Protein AF-A0A6L7WSS3-F1 (afdb_monomer)

Sequence (138 aa):
MLREFLLRGGTVTFDDFHGPEEWALIERQMARVFPDREIVELPADHPVFSCFYQLDEYPQIAGLGSYFNNVTWEKGGFEAQLHGILDDDGRVMALVNFNTDMGDGWEWSNAEQYPDYIRYTAQSYRMFINEIVYALTH

Foldseek 3Di:
DLLVCLQVLAAEEDFDAADDVSVVVVQVVVCVSPVPWDWAFDDLPPQLCPVPDNDPDQDQQAAPVCVVVVHSFPPHGHDWTWIFTADPVRQGRYIYGYRHHLVNLVVCCPVPVCVVNVVSVVNSCSNVVSVVSSSVPD

pLDDT: mean 95.95, std 2.62, range [86.94, 98.62]

Secondary structure (DSSP, 8-state):
-HHHHHHTT--EEEEEE-HHHHHHHHHHHHHHH-TT---EEPPTTSGGGTSSS--SS---PPPHHHHHTT-S-BTTB-S-EEEEEE-TTS-EEEEEEETB-HHHHHHTTT-TT-GGGHHHHHHHHHHHHHHHHHHHH-

Nearest PDB structures (foldseek):
  5w0b-assembly4_A  TM=1.815E-01  e=4.029E-01  Homo sapiens
  6s9s-assembly1_A  TM=2.927E-01  e=3.441E+00  Xenopus laevis
  4s3n-assembly1_A  TM=2.885E-01  e=9.442E+00  Homo sapiens

Radius of gyration: 15.15 Å; Cα contacts (8 Å, |Δi|>4): 230; chains: 1; bounding box: 36×30×46 Å

Mean predicted aligned error: 2.64 Å

Solvent-accessible surface area (backbone atoms only — not comparable to full-atom values): 7637 Å² total; per-residue (Å²): 107,69,51,60,44,37,76,70,69,35,65,48,78,47,62,65,40,35,20,68,69,46,48,54,48,50,53,57,54,44,41,72,58,37,76,87,60,64,80,40,75,60,59,89,82,42,58,56,41,50,72,73,45,81,55,96,67,80,72,60,25,41,36,70,72,28,46,77,69,77,38,50,42,49,77,86,13,77,72,44,46,52,28,27,32,60,51,100,88,66,48,72,28,33,40,36,37,34,15,20,17,45,61,45,19,60,75,51,60,82,41,75,94,43,68,81,54,46,61,35,20,60,47,25,51,45,53,55,50,10,47,54,50,35,64,74,74,110

Structure (mmCIF, N/CA/C/O backbone):
data_AF-A0A6L7WSS3-F1
#
_entry.id 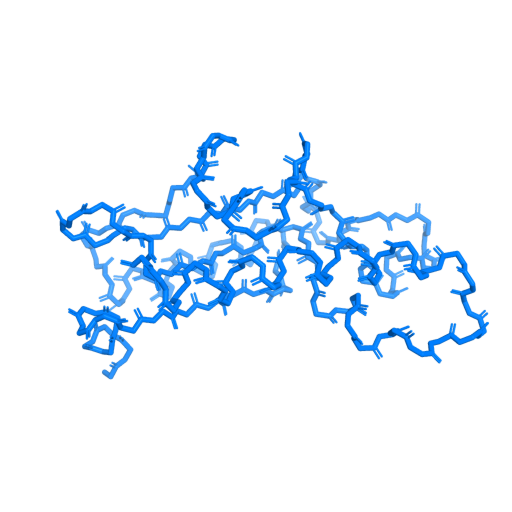  AF-A0A6L7WSS3-F1
#
loop_
_atom_site.group_PDB
_atom_site.id
_atom_site.type_symbol
_atom_site.label_atom_id
_atom_site.label_alt_id
_atom_site.label_comp_id
_atom_site.label_asym_id
_atom_site.label_entity_id
_atom_site.label_seq_id
_atom_site.pdbx_PDB_ins_code
_atom_site.Cartn_x
_atom_site.Cartn_y
_atom_site.Cartn_z
_atom_site.occupancy
_atom_site.B_iso_or_equiv
_atom_site.auth_seq_id
_atom_site.auth_comp_id
_atom_site.auth_asym_id
_atom_site.auth_atom_id
_atom_site.pdbx_PDB_model_num
ATOM 1 N N . MET A 1 1 ? -10.571 15.007 10.930 1.00 88.56 1 MET A N 1
ATOM 2 C CA . MET A 1 1 ? -11.190 14.706 9.621 1.00 88.56 1 MET A CA 1
ATOM 3 C C . MET A 1 1 ? -10.893 13.278 9.190 1.00 88.56 1 MET A C 1
ATOM 5 O O . MET A 1 1 ? -11.836 12.508 9.191 1.00 88.56 1 MET A O 1
ATOM 9 N N . LEU A 1 2 ? -9.635 12.888 8.928 1.00 96.69 2 LEU A N 1
ATOM 10 C CA . LEU A 1 2 ? -9.311 11.516 8.491 1.00 96.69 2 LEU A CA 1
ATOM 11 C C . LEU A 1 2 ? -9.780 10.428 9.474 1.00 96.69 2 LEU A C 1
ATOM 13 O O . LEU A 1 2 ? -10.509 9.537 9.068 1.00 96.69 2 LEU A O 1
ATOM 17 N N . ARG A 1 3 ? -9.460 10.555 10.773 1.00 97.50 3 ARG A N 1
ATOM 18 C CA . ARG A 1 3 ? -9.910 9.606 11.815 1.00 97.50 3 ARG A CA 1
ATOM 19 C C . ARG A 1 3 ? -11.416 9.338 11.752 1.00 97.50 3 ARG A C 1
ATOM 21 O O . ARG A 1 3 ? -11.851 8.198 11.760 1.00 97.50 3 ARG A O 1
ATOM 28 N N . GLU A 1 4 ? -12.197 10.411 11.681 1.00 97.75 4 GLU A N 1
ATOM 29 C CA . GLU A 1 4 ? -13.658 10.339 11.655 1.00 97.75 4 GLU A CA 1
ATOM 30 C C . GLU A 1 4 ? -14.185 9.705 10.365 1.00 97.75 4 GLU A C 1
ATOM 32 O O . GLU A 1 4 ? -15.136 8.938 10.412 1.00 97.75 4 GLU A O 1
ATOM 37 N N . PHE A 1 5 ? -13.569 10.011 9.220 1.00 98.00 5 PHE A N 1
ATOM 38 C CA . PHE A 1 5 ? -13.922 9.398 7.940 1.00 98.00 5 PHE A CA 1
ATOM 39 C C . PHE A 1 5 ? -13.715 7.880 7.980 1.00 98.00 5 PHE A C 1
ATOM 41 O O . PHE A 1 5 ? -14.631 7.133 7.650 1.00 98.00 5 PHE A O 1
ATOM 48 N N . LEU A 1 6 ? -12.554 7.432 8.462 1.00 97.94 6 LEU A N 1
ATOM 49 C CA . LEU A 1 6 ? -12.206 6.012 8.534 1.00 97.94 6 LEU A CA 1
ATOM 50 C C . LEU A 1 6 ? -13.102 5.243 9.517 1.00 97.94 6 LEU A C 1
ATOM 52 O O . LEU A 1 6 ? -13.649 4.202 9.166 1.00 97.94 6 LEU A O 1
ATOM 56 N N . LEU A 1 7 ? -13.359 5.807 10.703 1.00 96.56 7 LEU A N 1
ATOM 57 C CA . LEU A 1 7 ? -14.259 5.198 11.696 1.00 96.56 7 LEU A CA 1
ATOM 58 C C . LEU A 1 7 ? -15.734 5.170 11.269 1.00 96.56 7 LEU A C 1
ATOM 60 O O . LEU A 1 7 ? -16.531 4.462 11.875 1.00 96.56 7 LEU A O 1
ATOM 64 N N . ARG A 1 8 ? -16.123 5.936 10.245 1.00 96.88 8 ARG A N 1
ATOM 65 C CA . ARG A 1 8 ? -17.479 5.920 9.672 1.00 96.88 8 ARG A CA 1
ATOM 66 C C . ARG A 1 8 ? -17.614 4.985 8.468 1.00 96.88 8 ARG A C 1
ATOM 68 O O . ARG A 1 8 ? -18.579 5.115 7.719 1.00 96.88 8 ARG A O 1
ATOM 75 N N . GLY A 1 9 ? -16.664 4.071 8.280 1.00 95.88 9 GLY A N 1
ATOM 76 C CA . GLY A 1 9 ? -16.656 3.122 7.165 1.00 95.88 9 GLY A CA 1
ATOM 77 C C . GLY A 1 9 ? -15.913 3.625 5.928 1.00 95.88 9 GLY A C 1
ATOM 78 O O . GLY A 1 9 ? -15.980 2.998 4.880 1.00 95.88 9 GLY A O 1
ATOM 79 N N . GLY A 1 10 ? -15.209 4.755 6.021 1.00 97.19 10 GLY A N 1
ATOM 80 C CA . GLY A 1 10 ? -14.281 5.171 4.977 1.00 97.19 10 GLY A CA 1
ATOM 81 C C . GLY A 1 10 ? -13.063 4.250 4.904 1.00 97.19 10 GLY A C 1
ATOM 82 O O . GLY A 1 10 ? -12.685 3.617 5.896 1.00 97.19 10 GLY A O 1
ATOM 83 N N . THR A 1 11 ? -12.423 4.240 3.737 1.00 97.94 11 THR A N 1
ATOM 84 C CA . THR A 1 11 ? -11.154 3.548 3.499 1.00 97.94 11 THR A CA 1
ATOM 85 C C . THR A 1 11 ? -10.174 4.501 2.826 1.00 97.94 11 THR A C 1
ATOM 87 O O . THR A 1 11 ? -10.576 5.339 2.017 1.00 97.94 11 THR A O 1
ATOM 90 N N . VAL A 1 12 ? -8.896 4.406 3.181 1.00 97.69 12 VAL A N 1
ATOM 91 C CA . VAL A 1 12 ? -7.803 5.131 2.521 1.00 97.69 12 VAL A CA 1
ATOM 92 C C . VAL A 1 12 ? -6.737 4.141 2.074 1.00 97.69 12 VAL A C 1
ATOM 94 O O . VAL A 1 12 ? -6.402 3.234 2.827 1.00 97.69 12 VAL A O 1
ATOM 97 N N . THR A 1 13 ? -6.195 4.347 0.879 1.00 97.56 13 THR A N 1
ATOM 98 C CA . THR A 1 13 ? -5.010 3.646 0.384 1.00 97.56 13 THR A CA 1
ATOM 99 C C . THR A 1 13 ? -3.849 4.630 0.354 1.00 97.56 13 THR A C 1
ATOM 101 O O . THR A 1 13 ? -3.983 5.741 -0.163 1.00 97.56 13 THR A O 1
ATOM 104 N N . PHE A 1 14 ? -2.725 4.222 0.928 1.00 97.62 14 PHE A N 1
ATOM 105 C CA . PHE A 1 14 ? -1.424 4.848 0.756 1.00 97.62 14 PHE A CA 1
ATOM 106 C C . PHE A 1 14 ? -0.610 3.991 -0.212 1.00 97.62 14 PHE A C 1
ATOM 108 O O . PHE A 1 14 ? -0.703 2.761 -0.168 1.00 97.62 14 PHE A O 1
ATOM 115 N N . ASP A 1 15 ? 0.160 4.645 -1.071 1.00 96.88 15 ASP A N 1
ATOM 116 C CA . ASP A 1 15 ? 0.976 4.048 -2.130 1.00 96.88 15 ASP A CA 1
ATOM 117 C C . ASP A 1 15 ? 2.158 4.977 -2.450 1.00 96.88 15 ASP A C 1
ATOM 119 O O . ASP A 1 15 ? 2.134 6.133 -2.012 1.00 96.88 15 ASP A O 1
ATOM 123 N N . ASP A 1 16 ? 3.175 4.453 -3.141 1.00 92.88 16 ASP A N 1
ATOM 124 C CA . ASP A 1 16 ? 4.467 5.109 -3.403 1.00 92.88 16 ASP A CA 1
ATOM 125 C C . ASP A 1 16 ? 5.180 5.516 -2.103 1.00 92.88 16 ASP A C 1
ATOM 127 O O . ASP A 1 16 ? 5.329 6.688 -1.741 1.00 92.88 16 ASP A O 1
ATOM 131 N N . PHE A 1 17 ? 5.568 4.501 -1.329 1.00 91.62 17 PHE A N 1
ATOM 132 C CA . PHE A 1 17 ? 6.397 4.705 -0.149 1.00 91.62 17 PHE A CA 1
ATOM 133 C C . PHE A 1 17 ? 7.330 3.523 0.101 1.00 91.62 17 PHE A C 1
ATOM 135 O O . PHE A 1 17 ? 6.954 2.349 0.070 1.00 91.62 17 PHE A O 1
ATOM 142 N N . HIS A 1 18 ? 8.584 3.856 0.374 1.00 96.56 18 HIS A N 1
ATOM 143 C CA . HIS A 1 18 ? 9.704 2.945 0.315 1.00 96.56 18 HIS A CA 1
ATOM 144 C C . HIS A 1 18 ? 10.700 3.187 1.448 1.00 96.56 18 HIS A C 1
ATOM 146 O O . HIS A 1 18 ? 11.116 4.307 1.758 1.00 96.56 18 HIS A O 1
ATOM 152 N N . GLY A 1 19 ? 11.164 2.084 2.023 1.00 97.38 19 GLY A N 1
ATOM 153 C CA . GLY A 1 19 ? 12.270 2.076 2.961 1.00 97.38 19 GLY A CA 1
ATOM 154 C C . GLY A 1 19 ? 11.944 2.669 4.338 1.00 97.38 19 GLY A C 1
ATOM 155 O O . GLY A 1 19 ? 10.808 3.035 4.651 1.00 97.38 19 GLY A O 1
ATOM 156 N N . PRO A 1 20 ? 12.959 2.734 5.213 1.00 96.88 20 PRO A N 1
ATOM 157 C CA . PRO A 1 20 ? 12.764 3.003 6.636 1.00 96.88 20 PRO A CA 1
ATOM 158 C C . PRO A 1 20 ? 12.335 4.443 6.943 1.00 96.88 20 PRO A C 1
ATOM 160 O O . PRO A 1 20 ? 11.640 4.677 7.930 1.00 96.88 20 PRO A O 1
ATOM 163 N N . GLU A 1 21 ? 12.747 5.418 6.131 1.00 97.44 21 GLU A N 1
ATOM 164 C CA . GLU A 1 21 ? 12.421 6.828 6.376 1.00 97.44 21 GLU A CA 1
ATOM 165 C C . GLU A 1 21 ? 10.939 7.118 6.120 1.00 97.44 21 GLU A C 1
ATOM 167 O O . GLU A 1 21 ? 10.278 7.770 6.934 1.00 97.44 21 GLU A O 1
ATOM 172 N N . GLU A 1 22 ? 10.402 6.601 5.014 1.00 97.06 22 GLU A N 1
ATOM 173 C CA . GLU A 1 22 ? 8.999 6.787 4.645 1.00 97.06 22 GLU A CA 1
ATOM 174 C C . GLU A 1 22 ? 8.083 5.910 5.505 1.00 97.06 22 GLU A C 1
ATOM 176 O O . GLU A 1 22 ? 7.015 6.368 5.917 1.00 97.06 22 GLU A O 1
ATOM 181 N N . TRP A 1 23 ? 8.556 4.725 5.915 1.00 97.50 23 TRP A N 1
ATOM 182 C CA . TRP A 1 23 ? 7.896 3.925 6.948 1.00 97.50 23 TRP A CA 1
ATOM 183 C C . TRP A 1 23 ? 7.745 4.695 8.270 1.00 97.50 23 TRP A C 1
ATOM 185 O O . TRP A 1 23 ? 6.641 4.872 8.787 1.00 97.50 23 TRP A O 1
ATOM 195 N N . ALA A 1 24 ? 8.837 5.264 8.788 1.00 97.50 24 ALA A N 1
ATOM 196 C CA . ALA A 1 24 ? 8.790 6.046 10.023 1.00 97.50 24 ALA A CA 1
ATOM 197 C C . ALA A 1 24 ? 7.882 7.287 9.895 1.00 97.50 24 ALA A C 1
ATOM 199 O O . ALA A 1 24 ? 7.266 7.738 10.870 1.00 97.50 24 ALA A O 1
ATOM 200 N N . LEU A 1 25 ? 7.783 7.868 8.693 1.00 97.12 25 LEU A N 1
ATOM 201 C CA . LEU A 1 25 ? 6.872 8.975 8.422 1.00 97.12 25 LEU A CA 1
ATOM 202 C C . LEU A 1 25 ? 5.406 8.539 8.523 1.00 97.12 25 LEU A C 1
ATOM 204 O O . LEU A 1 25 ? 4.632 9.251 9.180 1.00 97.12 25 LEU A O 1
ATOM 208 N N . ILE A 1 26 ? 5.031 7.415 7.901 1.00 96.81 26 ILE A N 1
ATOM 209 C CA . ILE A 1 26 ? 3.648 6.930 7.927 1.00 96.81 26 ILE A CA 1
ATOM 210 C C . ILE A 1 26 ? 3.249 6.482 9.331 1.00 96.81 26 ILE A C 1
ATOM 212 O O . ILE A 1 26 ? 2.203 6.920 9.808 1.00 96.81 26 ILE A O 1
ATOM 216 N N . GLU A 1 27 ? 4.116 5.775 10.061 1.00 97.38 27 GLU A N 1
ATOM 217 C CA . GLU A 1 27 ? 3.890 5.429 11.472 1.00 97.38 27 GLU A CA 1
ATOM 218 C C . GLU A 1 27 ? 3.613 6.681 12.307 1.00 97.38 27 GLU A C 1
ATOM 220 O O . GLU A 1 27 ? 2.609 6.776 13.017 1.00 97.38 27 GLU A O 1
ATOM 225 N N . ARG A 1 28 ? 4.457 7.711 12.166 1.00 97.62 28 ARG A N 1
ATOM 226 C CA . ARG A 1 28 ? 4.294 8.971 12.900 1.00 97.62 28 ARG A CA 1
ATOM 227 C C . ARG A 1 28 ? 3.003 9.699 12.533 1.00 97.62 28 ARG A C 1
ATOM 229 O O . ARG A 1 28 ? 2.392 10.314 13.408 1.00 97.62 28 ARG A O 1
ATOM 236 N N . GLN A 1 29 ? 2.612 9.728 11.257 1.00 97.00 29 GLN A N 1
ATOM 237 C CA . GLN A 1 29 ? 1.367 10.394 10.858 1.00 97.00 29 GLN A CA 1
ATOM 238 C C . GLN A 1 29 ? 0.146 9.607 11.318 1.00 97.00 29 GLN A C 1
ATOM 240 O O . GLN A 1 29 ? -0.775 10.206 11.875 1.00 97.00 29 GLN A O 1
ATOM 245 N N . MET A 1 30 ? 0.157 8.287 11.160 1.00 97.25 30 MET A N 1
ATOM 246 C CA . MET A 1 30 ? -0.963 7.443 11.548 1.00 97.25 30 MET A CA 1
ATOM 247 C C . MET A 1 30 ? -1.125 7.365 13.062 1.00 97.25 30 MET A C 1
ATOM 249 O O . MET A 1 30 ? -2.259 7.440 13.516 1.00 97.25 30 MET A O 1
ATOM 253 N N . ALA A 1 31 ? -0.053 7.427 13.858 1.00 97.38 31 ALA A N 1
ATOM 254 C CA . ALA A 1 31 ? -0.145 7.560 15.317 1.00 97.38 31 ALA A CA 1
ATOM 255 C C . ALA A 1 31 ? -0.859 8.850 15.775 1.00 97.38 31 ALA A C 1
ATOM 257 O O . ALA A 1 31 ? -1.437 8.905 16.859 1.00 97.38 31 ALA A O 1
ATOM 258 N N . ARG A 1 32 ? -0.866 9.913 14.954 1.00 97.56 32 ARG A N 1
ATOM 259 C CA . ARG A 1 32 ? -1.652 11.133 15.236 1.00 97.56 32 ARG A CA 1
ATOM 260 C C . ARG A 1 32 ? -3.137 10.951 14.922 1.00 97.56 32 ARG A C 1
ATOM 262 O O . ARG A 1 32 ? -3.965 11.679 15.467 1.00 97.56 32 ARG A O 1
ATOM 269 N N . VAL A 1 33 ? -3.468 10.038 14.010 1.00 97.56 33 VAL A N 1
ATOM 270 C CA . VAL A 1 33 ? -4.842 9.709 13.605 1.00 97.56 33 VAL A CA 1
ATOM 271 C C . VAL A 1 33 ? -5.432 8.668 14.561 1.00 97.56 33 VAL A C 1
ATOM 273 O O . VAL A 1 33 ? -6.543 8.855 15.058 1.00 97.56 33 VAL A O 1
ATOM 276 N N . PHE A 1 34 ? -4.665 7.621 14.849 1.00 97.44 34 PHE A N 1
ATOM 277 C CA . PHE A 1 34 ? -4.980 6.491 15.711 1.00 97.44 34 PHE A CA 1
ATOM 278 C C . PHE A 1 34 ? -3.790 6.206 16.642 1.00 97.44 34 PHE A C 1
ATOM 280 O O . PHE A 1 34 ? -2.903 5.437 16.284 1.00 97.44 34 PHE A O 1
ATOM 287 N N . PRO A 1 35 ? -3.734 6.831 17.829 1.00 96.75 35 PRO A N 1
ATOM 288 C CA . PRO A 1 35 ? -2.658 6.587 18.796 1.00 96.75 35 PRO A CA 1
ATOM 289 C C . PRO A 1 35 ? -2.731 5.198 19.452 1.00 96.75 35 PRO A C 1
ATOM 291 O O . PRO A 1 35 ? -1.807 4.798 20.152 1.00 96.75 35 PRO A O 1
ATOM 294 N N . ASP A 1 36 ? -3.850 4.503 19.272 1.00 96.44 36 ASP A N 1
ATOM 295 C CA . ASP A 1 36 ? -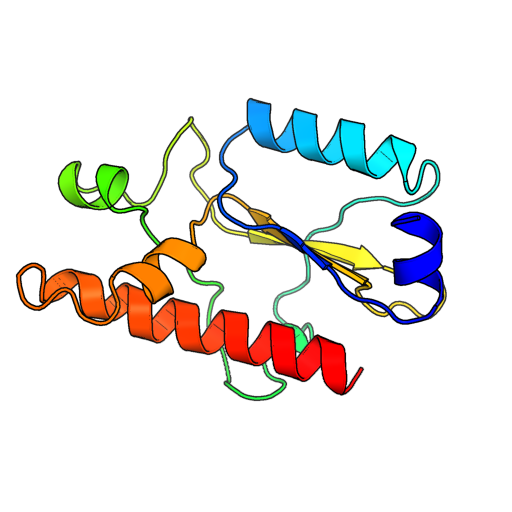4.247 3.254 19.913 1.00 96.44 36 ASP A CA 1
ATOM 296 C C . ASP A 1 36 ? -4.350 2.074 18.934 1.00 96.44 36 ASP A C 1
ATOM 298 O O . ASP A 1 36 ? -4.831 1.009 19.315 1.00 96.44 36 ASP A O 1
ATOM 302 N N . ARG A 1 37 ? -3.918 2.248 17.678 1.00 96.94 37 ARG A N 1
ATOM 303 C CA . ARG A 1 37 ? -3.948 1.195 16.655 1.00 96.94 37 ARG A CA 1
ATOM 304 C C . ARG A 1 37 ? -2.586 1.034 16.001 1.00 96.94 37 ARG A C 1
ATOM 306 O O . ARG A 1 37 ? -1.887 2.014 15.756 1.00 96.94 37 ARG A O 1
ATOM 313 N N . GLU A 1 38 ? -2.250 -0.209 15.693 1.00 97.00 38 GLU A N 1
ATOM 314 C CA . GLU A 1 38 ? -1.014 -0.575 15.011 1.00 97.00 38 GLU A CA 1
ATOM 315 C C . GLU A 1 38 ? -1.234 -0.673 13.498 1.00 97.00 38 GLU A C 1
ATOM 317 O O . GLU A 1 38 ? -2.345 -0.930 13.027 1.00 97.00 38 GLU A O 1
ATOM 322 N N . ILE A 1 39 ? -0.154 -0.458 12.748 1.00 98.31 39 ILE A N 1
ATOM 323 C CA . ILE A 1 39 ? -0.066 -0.845 11.343 1.00 98.31 39 ILE A CA 1
ATOM 324 C C . ILE A 1 39 ? 0.428 -2.291 11.337 1.00 98.31 39 ILE A C 1
ATOM 326 O O . ILE A 1 39 ? 1.497 -2.568 11.880 1.00 98.31 39 ILE A O 1
ATOM 330 N N . VAL A 1 40 ? -0.350 -3.205 10.764 1.00 98.19 40 VAL A N 1
ATOM 331 C CA . VAL A 1 40 ? -0.020 -4.635 10.723 1.00 98.19 40 VAL A CA 1
ATOM 332 C C . VAL A 1 40 ? 0.071 -5.133 9.290 1.00 98.19 40 VAL A C 1
ATOM 334 O O . VAL A 1 40 ? -0.694 -4.700 8.431 1.00 98.19 40 VAL A O 1
ATOM 337 N N . GLU A 1 41 ? 0.972 -6.076 9.040 1.00 98.25 41 GLU A N 1
ATOM 338 C CA . GLU A 1 41 ? 1.046 -6.770 7.757 1.00 98.25 41 GLU A CA 1
ATOM 339 C C . GLU A 1 41 ? -0.209 -7.626 7.559 1.00 98.25 41 GLU A C 1
ATOM 341 O O . GLU A 1 41 ? -0.636 -8.343 8.472 1.00 98.2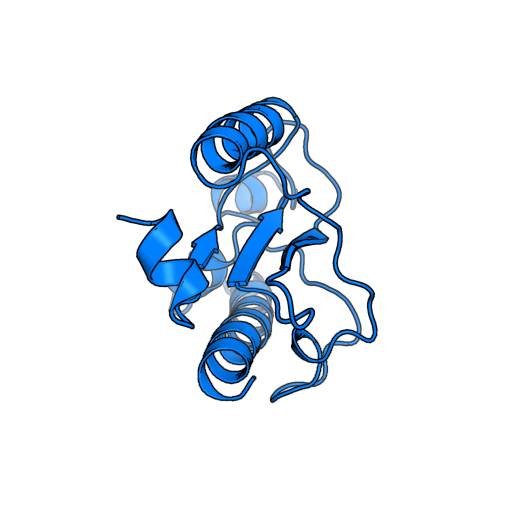5 41 GLU A O 1
ATOM 346 N N . LEU A 1 42 ? -0.824 -7.544 6.378 1.00 98.06 42 LEU A N 1
ATOM 347 C CA . LEU A 1 42 ? -1.997 -8.352 6.072 1.00 98.06 42 LEU A CA 1
ATOM 348 C C . LEU A 1 42 ? -1.569 -9.777 5.702 1.00 98.06 42 LEU A C 1
ATOM 350 O O . LEU A 1 42 ? -0.677 -9.954 4.872 1.00 98.06 42 LEU A O 1
ATOM 354 N N . PRO A 1 43 ? -2.209 -10.812 6.273 1.00 96.56 43 PRO A N 1
ATOM 355 C CA . PRO A 1 43 ? -1.853 -12.190 5.971 1.00 96.56 43 PRO A CA 1
ATOM 356 C C . PRO A 1 43 ? -2.253 -12.551 4.536 1.00 96.56 43 PRO A C 1
ATOM 358 O O . PRO A 1 43 ? -3.231 -12.031 4.006 1.00 96.56 43 PRO A O 1
ATOM 361 N N . ALA A 1 44 ? -1.532 -13.485 3.913 1.00 94.88 44 ALA A N 1
ATOM 362 C CA . ALA A 1 44 ? -1.737 -13.858 2.509 1.00 94.88 44 ALA A CA 1
ATOM 363 C C . ALA A 1 44 ? -3.149 -14.394 2.181 1.00 94.88 44 ALA A C 1
ATOM 365 O O . ALA A 1 44 ? -3.560 -14.378 1.024 1.00 94.88 44 ALA A O 1
ATOM 366 N N . ASP A 1 45 ? -3.901 -14.865 3.178 1.00 96.00 45 ASP A N 1
ATOM 367 C CA . ASP A 1 45 ? -5.289 -15.320 3.041 1.00 96.00 45 ASP A CA 1
ATOM 368 C C . ASP A 1 45 ? -6.331 -14.208 3.269 1.00 96.00 45 ASP A C 1
ATOM 370 O O . ASP A 1 45 ? -7.536 -14.468 3.216 1.00 96.00 45 ASP A O 1
ATOM 374 N N . HIS A 1 46 ? -5.900 -12.962 3.493 1.00 97.62 46 HIS A N 1
ATOM 375 C CA . HIS A 1 46 ? -6.803 -11.832 3.675 1.00 97.62 46 HIS A CA 1
ATOM 376 C C . HIS A 1 46 ? -7.693 -11.621 2.428 1.00 97.62 46 HIS A C 1
ATOM 378 O O . HIS A 1 46 ? -7.191 -11.663 1.298 1.00 97.62 46 HIS A O 1
ATOM 384 N N . PRO A 1 47 ? -9.001 -11.317 2.584 1.00 97.69 47 PRO A N 1
ATOM 385 C CA . PRO A 1 47 ? -9.931 -11.192 1.456 1.00 97.69 47 PRO A CA 1
ATOM 386 C C . PRO A 1 47 ? -9.518 -10.176 0.385 1.00 97.69 47 PRO A C 1
ATOM 388 O O . PRO A 1 47 ? -9.863 -10.348 -0.780 1.00 97.69 47 PRO A O 1
ATOM 391 N N . VAL A 1 48 ? -8.740 -9.145 0.737 1.00 98.25 48 VAL A N 1
ATOM 392 C CA . VAL A 1 48 ? -8.208 -8.168 -0.235 1.00 98.25 48 VAL A CA 1
ATOM 393 C C . VAL A 1 48 ? -7.362 -8.826 -1.336 1.00 98.25 48 VAL A C 1
ATOM 395 O O . VAL A 1 48 ? -7.256 -8.292 -2.428 1.00 98.25 48 VAL A O 1
ATOM 398 N N . PHE A 1 49 ? -6.794 -10.011 -1.116 1.00 98.19 49 PHE A N 1
ATOM 399 C CA . PHE A 1 49 ? -5.998 -10.703 -2.135 1.00 98.19 49 PHE A CA 1
ATOM 400 C C . PHE A 1 49 ? -6.828 -11.616 -3.054 1.00 98.19 49 PHE A C 1
ATOM 402 O O . PHE A 1 49 ? -6.283 -12.201 -3.988 1.00 98.19 49 PHE A O 1
ATOM 409 N N . SER A 1 50 ? -8.140 -11.746 -2.815 1.00 98.06 50 SER A N 1
ATOM 410 C CA . SER A 1 50 ? -9.008 -12.689 -3.544 1.00 98.06 50 SER A CA 1
ATOM 411 C C . SER A 1 50 ? -10.441 -12.207 -3.817 1.00 98.06 50 SER A C 1
ATOM 413 O O . SER A 1 50 ? -11.201 -12.908 -4.484 1.00 98.06 50 SER A O 1
ATOM 415 N N . CYS A 1 51 ? -10.839 -11.017 -3.354 1.00 97.94 51 CYS A N 1
ATOM 416 C CA . CYS A 1 51 ? -12.223 -10.535 -3.451 1.00 97.94 51 CYS A CA 1
ATOM 417 C C . CYS A 1 51 ? -12.711 -10.276 -4.890 1.00 97.94 51 CYS A C 1
ATOM 419 O O . CYS A 1 51 ? -13.920 -10.288 -5.128 1.00 97.94 51 CYS A O 1
ATOM 421 N N . PHE A 1 52 ? -11.802 -10.061 -5.848 1.00 98.38 52 PHE A N 1
ATOM 422 C CA . PHE A 1 52 ? -12.136 -9.904 -7.267 1.00 98.38 52 PHE A CA 1
ATOM 423 C C . PHE A 1 52 ? -11.175 -10.677 -8.179 1.00 98.38 52 PHE A C 1
ATOM 425 O O . PHE A 1 52 ? -11.594 -11.586 -8.895 1.00 98.38 52 PHE A O 1
ATOM 432 N N . TYR A 1 53 ? -9.882 -10.358 -8.127 1.00 98.31 53 TYR A N 1
ATOM 433 C CA . TYR A 1 53 ? -8.811 -11.173 -8.693 1.00 98.31 53 TYR A CA 1
ATOM 434 C C . TYR A 1 53 ? -8.202 -12.063 -7.618 1.00 98.31 53 TYR A C 1
ATOM 436 O O . TYR A 1 53 ? -7.984 -11.616 -6.495 1.00 98.31 53 TYR A O 1
ATOM 444 N N . GLN A 1 54 ? -7.854 -13.291 -7.999 1.00 97.56 54 GLN A N 1
ATOM 445 C CA . GLN A 1 54 ? -6.991 -14.151 -7.200 1.00 97.56 54 GLN A CA 1
ATOM 446 C C . GLN A 1 54 ? -5.533 -13.724 -7.406 1.00 97.56 54 GLN A C 1
ATOM 448 O O . GLN A 1 54 ? -5.040 -13.755 -8.538 1.00 97.56 54 GLN A O 1
ATOM 453 N N . LEU A 1 55 ? -4.862 -13.331 -6.326 1.00 96.62 55 LEU A N 1
ATOM 454 C CA . LEU A 1 55 ? -3.427 -13.063 -6.310 1.00 96.62 55 LEU A CA 1
ATOM 455 C C . LEU A 1 55 ? -2.698 -14.220 -5.624 1.00 96.62 55 LEU A C 1
ATOM 457 O O . LEU A 1 55 ? -3.069 -14.628 -4.526 1.00 96.62 55 LEU A O 1
ATOM 461 N N . ASP A 1 56 ? -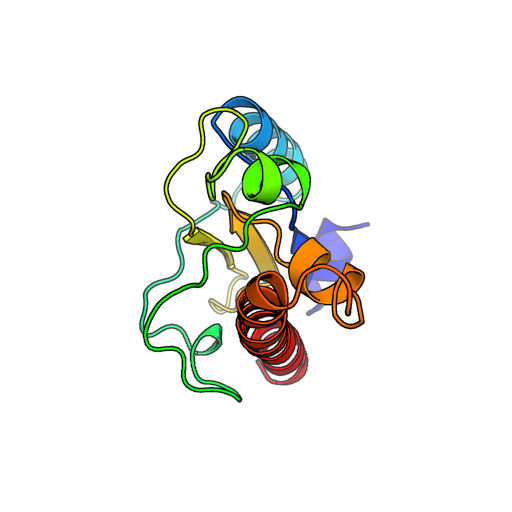1.674 -14.753 -6.289 1.00 90.25 56 ASP A N 1
ATOM 462 C CA . ASP A 1 56 ? -0.811 -15.801 -5.727 1.00 90.25 56 ASP A CA 1
ATOM 463 C C . ASP A 1 56 ? 0.296 -15.208 -4.840 1.00 90.25 56 ASP A C 1
ATOM 465 O O . ASP A 1 56 ? 0.778 -15.853 -3.913 1.00 90.25 56 ASP A O 1
ATOM 469 N N . GLU A 1 57 ? 0.687 -13.966 -5.127 1.00 92.38 57 GLU A N 1
ATOM 470 C CA . GLU A 1 57 ? 1.682 -13.193 -4.393 1.00 92.38 57 GLU A CA 1
ATOM 471 C C . GLU A 1 57 ? 1.334 -11.702 -4.452 1.00 92.38 57 GLU A C 1
ATOM 473 O O . GLU A 1 57 ? 0.638 -11.243 -5.367 1.00 92.38 57 GLU A O 1
ATOM 478 N N . TYR A 1 58 ? 1.822 -10.943 -3.473 1.00 96.19 58 TYR A N 1
ATOM 479 C CA . TYR A 1 58 ? 1.674 -9.495 -3.473 1.00 96.19 58 TYR A CA 1
ATOM 480 C C . TYR A 1 58 ? 2.652 -8.864 -4.484 1.00 96.19 58 TYR A C 1
ATOM 482 O O . TYR A 1 58 ? 3.839 -9.198 -4.455 1.00 96.19 58 TYR A O 1
ATOM 490 N N . PRO A 1 59 ? 2.196 -7.987 -5.402 1.00 95.94 59 PRO A N 1
ATOM 491 C CA . PRO A 1 59 ? 3.069 -7.473 -6.447 1.00 95.94 59 PRO A CA 1
ATOM 492 C C . PRO A 1 59 ? 4.083 -6.453 -5.922 1.00 95.94 59 PRO A C 1
ATOM 494 O O . PRO A 1 59 ? 3.764 -5.621 -5.079 1.00 95.94 59 PRO A O 1
ATOM 497 N N . GLN A 1 60 ? 5.278 -6.459 -6.514 1.00 96.25 60 GLN A N 1
ATOM 498 C CA . GLN A 1 60 ? 6.263 -5.392 -6.360 1.00 96.25 60 GLN A CA 1
ATOM 499 C C . GLN A 1 60 ? 6.399 -4.630 -7.676 1.00 96.25 60 GLN A C 1
ATOM 501 O O . GLN A 1 60 ? 7.034 -5.094 -8.630 1.00 96.25 60 GLN A O 1
ATOM 506 N N . ILE A 1 61 ? 5.779 -3.457 -7.725 1.00 96.62 61 ILE A N 1
ATOM 507 C CA . ILE A 1 61 ? 5.798 -2.584 -8.889 1.00 96.62 61 ILE A CA 1
ATOM 508 C C . ILE A 1 61 ? 7.008 -1.668 -8.810 1.00 96.62 61 ILE A C 1
ATOM 510 O O . ILE A 1 61 ? 7.210 -0.951 -7.831 1.00 96.62 61 ILE A O 1
ATOM 514 N N . ALA A 1 62 ? 7.826 -1.715 -9.858 1.00 95.38 62 ALA A N 1
ATOM 515 C CA . ALA A 1 62 ? 8.962 -0.826 -9.985 1.00 95.38 62 ALA A CA 1
ATOM 516 C C . ALA A 1 62 ? 8.488 0.533 -10.500 1.00 95.38 62 ALA A C 1
ATOM 518 O O . ALA A 1 62 ? 8.050 0.614 -11.651 1.00 95.38 62 ALA A O 1
ATOM 519 N N . GLY A 1 63 ? 8.678 1.592 -9.713 1.00 94.06 63 GLY A N 1
ATOM 520 C CA . GLY A 1 63 ? 8.595 2.950 -10.242 1.00 94.06 63 GLY A CA 1
ATOM 521 C C . GLY A 1 63 ? 9.542 3.132 -11.442 1.00 94.06 63 GLY A C 1
ATOM 522 O O . GLY A 1 63 ? 10.550 2.422 -11.574 1.00 94.06 63 GLY A O 1
ATOM 523 N N . LEU A 1 64 ? 9.254 4.058 -12.353 1.00 91.75 64 LEU A N 1
ATOM 524 C CA . LEU A 1 64 ? 9.917 4.166 -13.652 1.00 91.75 64 LEU A CA 1
ATOM 525 C C . LEU A 1 64 ? 11.429 4.411 -13.509 1.00 91.75 64 LEU A C 1
ATOM 527 O O . LEU A 1 64 ? 12.235 3.879 -14.277 1.00 91.75 64 LEU A O 1
ATOM 531 N N . GLY A 1 65 ? 11.831 5.173 -12.488 1.00 92.62 65 GLY A N 1
ATOM 532 C CA . GLY A 1 65 ? 13.238 5.365 -12.136 1.00 92.62 65 GLY A CA 1
ATOM 533 C C . GLY A 1 65 ? 13.926 4.047 -11.770 1.00 92.62 65 GLY A C 1
ATOM 534 O O . GLY A 1 65 ? 14.984 3.730 -12.318 1.00 92.62 65 GLY A O 1
ATOM 535 N N . SER A 1 66 ? 13.313 3.253 -10.895 1.00 95.12 66 SER A N 1
ATOM 536 C CA . SER A 1 66 ? 13.796 1.923 -10.502 1.00 95.12 66 SER A CA 1
ATOM 537 C C . SER A 1 66 ? 13.860 0.974 -11.700 1.00 95.12 66 SER A C 1
ATOM 539 O O . SER A 1 66 ? 14.890 0.332 -11.928 1.00 95.12 66 SER A O 1
ATOM 541 N N . TYR A 1 67 ? 12.826 0.983 -12.546 1.00 94.81 67 TYR A N 1
ATOM 542 C CA . TYR A 1 67 ? 12.784 0.217 -13.789 1.00 94.81 67 TYR A CA 1
ATOM 543 C C . TYR A 1 67 ? 13.979 0.513 -14.705 1.00 94.81 67 TYR A C 1
ATOM 545 O O . TYR A 1 67 ? 14.659 -0.420 -15.132 1.00 94.81 67 TYR A O 1
ATOM 553 N N . PHE A 1 68 ? 14.313 1.786 -14.954 1.00 94.31 68 PHE A N 1
ATOM 554 C CA . PHE A 1 68 ? 15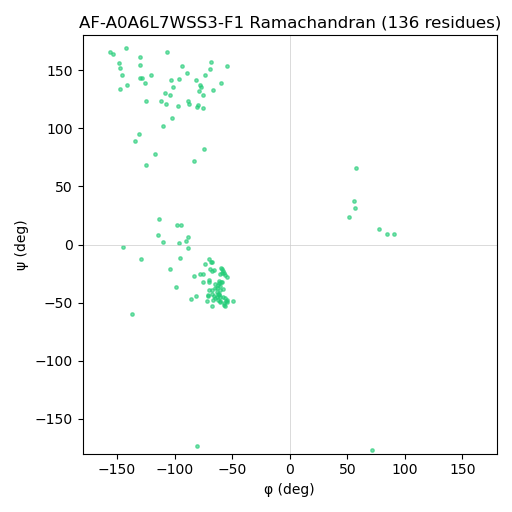.481 2.132 -15.781 1.00 94.31 68 PHE A CA 1
ATOM 555 C C . PHE A 1 68 ? 16.824 1.769 -15.149 1.00 94.31 68 PHE A C 1
ATOM 557 O O . PHE A 1 68 ? 17.812 1.587 -15.862 1.00 94.31 68 PHE A O 1
ATOM 564 N N . ASN A 1 69 ? 16.868 1.641 -13.825 1.00 95.75 69 ASN A N 1
ATOM 565 C CA . ASN A 1 69 ? 18.042 1.173 -13.099 1.00 95.75 69 ASN A CA 1
ATOM 566 C C . ASN A 1 69 ? 18.084 -0.360 -12.956 1.00 95.75 69 ASN A C 1
ATOM 568 O O . ASN A 1 69 ? 18.980 -0.879 -12.292 1.00 95.75 69 ASN A O 1
ATOM 572 N N . ASN A 1 70 ? 17.166 -1.091 -13.603 1.00 94.62 70 ASN A N 1
ATOM 573 C CA . ASN A 1 70 ? 17.022 -2.547 -13.513 1.00 94.62 70 ASN A CA 1
ATOM 574 C C . ASN A 1 70 ? 16.839 -3.055 -12.072 1.00 94.62 70 ASN A C 1
ATOM 576 O O . ASN A 1 70 ? 17.352 -4.114 -11.707 1.00 94.62 70 ASN A O 1
ATOM 580 N N . VAL A 1 71 ? 16.099 -2.304 -11.254 1.00 95.75 71 VAL A N 1
ATOM 581 C CA . VAL A 1 71 ? 15.705 -2.688 -9.894 1.00 95.75 71 VAL A CA 1
ATOM 582 C C . VAL A 1 71 ? 14.198 -2.503 -9.702 1.00 95.75 71 VAL A C 1
ATOM 584 O O . VAL A 1 71 ? 13.536 -1.812 -10.472 1.00 95.75 71 VAL A O 1
ATOM 587 N N . THR A 1 72 ? 13.636 -3.153 -8.687 1.00 94.25 72 THR A N 1
ATOM 588 C CA . THR A 1 72 ? 12.207 -3.070 -8.318 1.00 94.25 72 THR A CA 1
ATOM 589 C C . THR A 1 72 ? 11.980 -2.327 -7.006 1.00 94.25 72 THR A C 1
ATOM 591 O O . THR A 1 72 ? 10.861 -2.247 -6.514 1.00 94.25 72 THR A O 1
ATOM 594 N N . TRP A 1 73 ? 13.057 -1.824 -6.417 1.00 95.19 73 TRP A N 1
ATOM 595 C CA . TRP A 1 73 ? 13.092 -1.233 -5.095 1.00 95.19 73 TRP A CA 1
ATOM 596 C C . TRP A 1 73 ? 13.782 0.121 -5.159 1.00 95.19 73 TRP A C 1
ATOM 598 O O . TRP A 1 73 ? 14.661 0.351 -5.991 1.00 95.19 73 TRP A O 1
ATOM 608 N N . GLU A 1 74 ? 13.437 0.986 -4.218 1.00 94.88 74 GLU A N 1
ATOM 609 C CA . GLU A 1 74 ? 14.081 2.277 -4.027 1.00 94.88 74 GLU A CA 1
ATOM 610 C C . GLU A 1 74 ? 14.208 2.598 -2.537 1.00 94.88 74 GLU A C 1
ATOM 612 O O . GLU A 1 74 ? 13.701 1.873 -1.681 1.00 94.88 74 GLU A O 1
ATOM 617 N N . LYS A 1 75 ? 14.979 3.643 -2.214 1.00 94.88 75 LYS A N 1
ATOM 618 C CA . LYS A 1 75 ? 15.145 4.185 -0.849 1.00 94.88 75 LYS A CA 1
ATOM 619 C C . LYS A 1 75 ? 15.520 3.148 0.233 1.00 94.88 75 LYS A C 1
ATOM 621 O O . LYS A 1 75 ? 15.315 3.370 1.422 1.00 94.88 75 LYS A O 1
ATOM 626 N N . GLY A 1 76 ? 16.121 2.022 -0.166 1.00 94.25 76 GLY A N 1
ATOM 627 C CA . GLY A 1 76 ? 16.534 0.937 0.733 1.00 94.25 76 GLY A CA 1
ATOM 628 C C . GLY A 1 76 ? 15.402 0.018 1.211 1.00 94.25 76 GLY A C 1
ATOM 629 O O . GLY A 1 76 ? 15.612 -0.742 2.153 1.00 94.25 76 GLY A O 1
ATOM 630 N N . GLY A 1 77 ? 14.221 0.085 0.593 1.00 95.25 77 GLY A N 1
ATOM 631 C CA . GLY A 1 77 ? 13.088 -0.793 0.869 1.00 95.25 77 GLY A CA 1
ATOM 632 C C . GLY A 1 77 ? 12.929 -1.873 -0.195 1.00 95.25 77 GLY A C 1
ATOM 633 O O . GLY A 1 77 ? 12.555 -1.565 -1.320 1.00 95.25 77 GLY A O 1
ATOM 634 N N . PHE A 1 78 ? 13.236 -3.126 0.147 1.00 95.94 78 PHE A N 1
ATOM 635 C CA . PHE A 1 78 ? 13.429 -4.199 -0.838 1.00 95.94 78 PHE A CA 1
ATOM 636 C C . PHE A 1 78 ? 12.218 -5.106 -1.047 1.00 95.94 78 PHE A C 1
ATOM 638 O O . PHE A 1 78 ? 12.000 -5.554 -2.169 1.00 95.94 78 PHE A O 1
ATOM 645 N N . GLU A 1 79 ? 11.469 -5.392 0.015 1.00 96.25 79 GLU A N 1
ATOM 646 C CA . GLU A 1 79 ? 10.383 -6.375 0.010 1.00 96.25 79 GLU A CA 1
ATOM 647 C C . GLU A 1 79 ? 9.039 -5.657 0.071 1.00 96.25 79 GLU A C 1
ATOM 649 O O . GLU A 1 79 ? 8.791 -4.889 1.004 1.00 96.25 79 GLU A O 1
ATOM 654 N N . ALA A 1 80 ? 8.201 -5.888 -0.940 1.00 97.31 80 ALA A N 1
ATOM 655 C CA . ALA A 1 80 ? 6.871 -5.303 -1.025 1.00 97.31 80 ALA A CA 1
ATOM 656 C C . ALA A 1 80 ? 5.892 -6.025 -0.099 1.00 97.31 80 ALA A C 1
ATOM 658 O O . ALA A 1 80 ? 5.857 -7.255 -0.061 1.00 97.31 80 ALA A O 1
ATOM 659 N N . GLN A 1 81 ? 5.081 -5.260 0.626 1.00 97.31 81 GLN A N 1
ATOM 660 C CA . GLN A 1 81 ? 4.091 -5.794 1.560 1.00 97.31 81 GLN A CA 1
ATOM 661 C C . GLN A 1 81 ? 2.848 -4.911 1.587 1.00 97.31 81 GLN A C 1
ATOM 663 O O . GLN A 1 81 ? 2.953 -3.687 1.508 1.00 97.31 81 GLN A O 1
ATOM 668 N N . LEU A 1 82 ? 1.678 -5.517 1.777 1.00 98.19 82 LEU A N 1
ATOM 669 C CA . LEU A 1 82 ? 0.469 -4.770 2.095 1.00 98.19 82 LEU A CA 1
ATOM 670 C C . LEU A 1 82 ? 0.250 -4.785 3.599 1.00 98.19 82 LEU A C 1
ATOM 672 O O . LEU A 1 82 ? 0.056 -5.836 4.210 1.00 98.19 82 LEU A O 1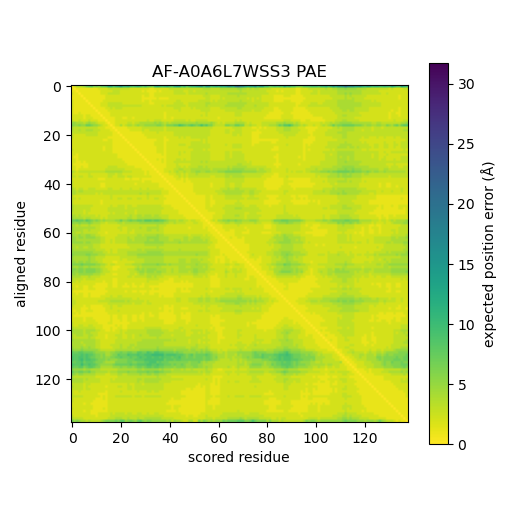
ATOM 676 N N . HIS A 1 83 ? 0.242 -3.599 4.181 1.00 98.50 83 HIS A N 1
ATOM 677 C CA . HIS A 1 83 ? -0.089 -3.393 5.578 1.00 98.50 83 HIS A CA 1
ATOM 678 C C . HIS A 1 83 ? -1.472 -2.766 5.711 1.00 98.50 83 HIS A C 1
ATOM 680 O O . HIS A 1 83 ? -2.028 -2.219 4.754 1.00 98.50 83 HIS A O 1
ATOM 686 N N . GLY A 1 84 ? -2.025 -2.800 6.917 1.00 98.25 84 GLY A N 1
ATOM 687 C CA . GLY A 1 84 ? -3.238 -2.071 7.203 1.00 98.25 84 GLY A CA 1
ATOM 688 C C . GLY A 1 84 ? -3.461 -1.712 8.659 1.00 98.25 84 GLY A C 1
ATOM 689 O O . GLY A 1 84 ? -2.812 -2.219 9.569 1.00 98.25 84 GLY A O 1
ATOM 690 N N . ILE A 1 85 ? -4.414 -0.805 8.861 1.00 98.56 85 ILE A N 1
ATOM 691 C CA . ILE A 1 85 ? -4.967 -0.466 10.174 1.00 98.56 85 ILE A CA 1
ATOM 692 C C . ILE A 1 85 ? -6.410 -0.955 10.198 1.00 98.56 85 ILE A C 1
ATOM 694 O O . ILE A 1 85 ? -7.210 -0.574 9.339 1.00 98.56 85 ILE A O 1
ATOM 698 N N . LEU A 1 86 ? -6.728 -1.790 11.182 1.00 98.25 86 LEU A N 1
ATOM 699 C CA . LEU A 1 86 ? -8.032 -2.429 11.333 1.00 98.25 86 LEU A CA 1
ATOM 700 C C . LEU A 1 86 ? -8.958 -1.551 12.172 1.00 98.25 86 LEU A C 1
ATOM 702 O O . LEU A 1 86 ? -8.477 -0.864 13.075 1.00 98.25 86 LEU A O 1
ATOM 706 N N . ASP A 1 87 ? -10.262 -1.580 11.901 1.00 97.12 87 ASP A N 1
ATOM 707 C CA . ASP A 1 87 ? -11.301 -1.048 12.786 1.00 97.12 87 ASP A CA 1
ATOM 708 C C . ASP A 1 87 ? -11.656 -2.032 13.925 1.00 97.12 87 ASP A C 1
ATOM 710 O O . ASP A 1 87 ? -10.945 -3.010 14.159 1.00 97.12 87 ASP A O 1
ATOM 714 N N . ASP A 1 88 ? -12.687 -1.722 14.718 1.00 96.56 88 ASP A N 1
ATOM 715 C CA . ASP A 1 88 ? -13.072 -2.532 15.889 1.00 96.56 88 ASP A CA 1
ATOM 716 C C . ASP A 1 88 ? -13.665 -3.901 15.515 1.00 96.56 88 ASP A C 1
ATOM 718 O O . ASP A 1 88 ? -13.635 -4.822 16.331 1.00 96.56 88 ASP A O 1
ATO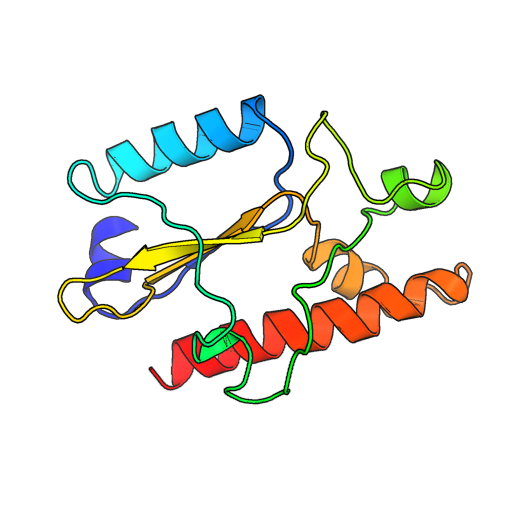M 722 N N . ASP A 1 89 ? -14.154 -4.044 14.281 1.00 95.50 89 ASP A N 1
ATOM 723 C CA . ASP A 1 89 ? -14.731 -5.279 13.747 1.00 95.50 89 ASP A CA 1
ATOM 724 C C . ASP A 1 89 ? -13.699 -6.097 12.946 1.00 95.50 89 ASP A C 1
ATOM 726 O O . ASP A 1 89 ? -14.002 -7.176 12.434 1.00 95.50 89 ASP A O 1
ATOM 730 N N . GLY A 1 90 ? -12.456 -5.608 12.861 1.00 95.19 90 GLY A N 1
ATOM 731 C CA . GLY A 1 90 ? -11.358 -6.260 12.154 1.00 95.19 90 GLY A CA 1
ATOM 732 C C . GLY A 1 90 ? -11.309 -5.965 10.652 1.00 95.19 90 GLY A C 1
ATOM 733 O O . GLY A 1 90 ? -10.509 -6.577 9.945 1.00 95.19 90 GLY A O 1
ATOM 734 N N . ARG A 1 91 ? -12.120 -5.029 10.143 1.00 97.06 91 ARG A N 1
ATOM 735 C CA . ARG A 1 91 ? -12.059 -4.588 8.743 1.00 97.06 91 ARG A CA 1
ATOM 736 C C . ARG A 1 91 ? -10.886 -3.630 8.559 1.00 97.06 91 ARG A C 1
ATOM 738 O O . ARG A 1 91 ? -10.664 -2.729 9.367 1.00 97.06 91 ARG A O 1
ATOM 745 N N . VAL A 1 92 ? -10.136 -3.784 7.472 1.00 98.25 92 VAL A N 1
ATOM 746 C CA . VAL A 1 92 ? -9.025 -2.883 7.148 1.00 98.25 92 VAL A CA 1
ATOM 747 C C . VAL A 1 92 ? -9.578 -1.555 6.629 1.00 98.25 92 VAL A C 1
ATOM 749 O O . VAL A 1 92 ? -10.234 -1.503 5.593 1.00 98.25 92 VAL A O 1
ATOM 752 N N . MET A 1 93 ? -9.304 -0.465 7.346 1.00 97.81 93 MET A N 1
ATOM 753 C CA . MET A 1 93 ? -9.757 0.886 6.986 1.00 97.81 93 MET A CA 1
ATOM 754 C C . MET A 1 93 ? -8.643 1.758 6.395 1.00 97.81 93 MET A C 1
ATOM 756 O O . MET A 1 93 ? -8.918 2.730 5.698 1.00 97.81 93 MET A O 1
ATOM 760 N N . ALA A 1 94 ? -7.379 1.431 6.644 1.00 98.25 94 ALA A N 1
ATOM 761 C CA . ALA A 1 94 ? -6.254 2.047 5.950 1.00 98.25 94 ALA A CA 1
ATOM 762 C C . ALA A 1 94 ? -5.406 0.944 5.331 1.00 98.25 94 ALA A C 1
ATOM 764 O O . ALA A 1 94 ? -4.976 0.061 6.064 1.00 98.25 94 ALA A O 1
ATOM 765 N N . LEU A 1 95 ? -5.192 1.004 4.022 1.00 98.50 95 LEU A N 1
ATOM 766 C CA . LEU A 1 95 ? -4.321 0.122 3.255 1.00 98.50 95 LEU A CA 1
ATOM 767 C C . LEU A 1 95 ? -3.009 0.848 2.984 1.00 98.50 95 LEU A C 1
ATOM 769 O O . LEU A 1 95 ? -2.997 2.038 2.669 1.00 98.50 95 LEU A O 1
ATOM 773 N N . VAL A 1 96 ? -1.905 0.144 3.168 1.00 98.19 96 VAL A N 1
ATOM 774 C CA . VAL A 1 96 ? -0.554 0.694 3.136 1.00 98.19 96 VAL A CA 1
ATOM 775 C C . VAL A 1 96 ? 0.260 -0.222 2.214 1.00 98.19 96 VAL A C 1
ATOM 777 O O . VAL A 1 96 ? 0.806 -1.226 2.664 1.00 98.19 96 VAL A O 1
ATOM 780 N N . ASN A 1 97 ? 0.364 0.147 0.929 1.00 98.00 97 ASN A N 1
ATOM 781 C CA . ASN A 1 97 ? 1.189 -0.525 -0.089 1.00 98.00 97 ASN A CA 1
ATOM 782 C C . ASN A 1 97 ? 2.707 -0.258 0.062 1.00 98.00 97 ASN A C 1
ATOM 784 O O . ASN A 1 97 ? 3.260 0.621 -0.592 1.00 98.00 97 ASN A O 1
ATOM 788 N N . PHE A 1 98 ? 3.402 -0.979 0.946 1.00 97.56 98 PHE A N 1
ATOM 789 C CA . PHE A 1 98 ? 4.802 -0.688 1.281 1.00 97.56 98 PHE A CA 1
ATOM 790 C C . PHE A 1 98 ? 5.798 -1.259 0.274 1.00 97.56 98 PHE A C 1
ATOM 792 O O . PHE A 1 98 ? 5.646 -2.393 -0.176 1.00 97.56 98 PHE A O 1
ATOM 799 N N . ASN A 1 99 ? 6.860 -0.493 -0.006 1.00 97.19 99 ASN A N 1
ATOM 800 C CA . ASN A 1 99 ? 7.974 -0.826 -0.901 1.00 97.19 99 ASN A CA 1
ATOM 801 C C . ASN A 1 99 ? 7.547 -1.175 -2.331 1.00 97.19 99 ASN A C 1
ATOM 803 O O . ASN A 1 99 ? 8.198 -1.969 -3.015 1.00 97.19 99 ASN A O 1
ATOM 807 N N . THR A 1 100 ? 6.464 -0.566 -2.792 1.00 97.00 100 THR A N 1
ATOM 808 C CA . THR A 1 100 ? 5.947 -0.717 -4.144 1.00 97.00 100 THR A CA 1
ATOM 809 C C . THR A 1 100 ? 5.295 0.587 -4.576 1.00 97.00 100 THR A C 1
ATOM 811 O O . THR A 1 100 ? 4.773 1.326 -3.746 1.00 97.00 100 THR A O 1
ATOM 814 N N . ASP A 1 101 ? 5.300 0.824 -5.881 1.00 95.75 101 ASP A N 1
ATOM 815 C CA . ASP A 1 101 ? 4.663 1.983 -6.499 1.00 95.75 101 ASP A CA 1
ATOM 816 C C . ASP A 1 101 ? 3.539 1.494 -7.422 1.00 95.75 101 ASP A C 1
ATOM 818 O O . ASP A 1 101 ? 3.710 1.316 -8.631 1.00 95.75 101 ASP A O 1
ATOM 822 N N . MET A 1 102 ? 2.398 1.122 -6.834 1.00 95.69 102 MET A N 1
ATOM 823 C CA . MET A 1 102 ? 1.272 0.578 -7.604 1.00 95.69 102 MET A CA 1
ATOM 824 C C . MET A 1 102 ? 0.733 1.611 -8.604 1.00 95.69 102 MET A C 1
ATOM 826 O O . MET A 1 102 ? 0.327 1.239 -9.715 1.00 95.69 102 MET A O 1
ATOM 830 N N . GLY A 1 103 ? 0.761 2.889 -8.223 1.00 95.50 103 GLY A N 1
ATOM 831 C CA . GLY A 1 103 ? 0.381 4.048 -9.014 1.00 95.50 103 GLY A CA 1
ATOM 832 C C . GLY A 1 103 ? 1.121 4.107 -10.339 1.00 95.50 103 GLY A C 1
ATOM 833 O O . GLY A 1 103 ? 0.471 4.189 -11.382 1.00 95.50 103 GLY A O 1
ATOM 834 N N . ASP A 1 104 ? 2.439 3.932 -10.342 1.00 95.06 104 ASP A N 1
ATOM 835 C CA . ASP A 1 104 ? 3.227 3.984 -11.576 1.00 95.06 104 ASP A CA 1
ATOM 836 C C . ASP A 1 104 ? 2.814 2.902 -12.593 1.00 95.06 104 ASP A C 1
ATOM 838 O O . ASP A 1 104 ? 2.749 3.138 -13.806 1.00 95.06 104 ASP A O 1
ATOM 842 N N . GLY A 1 105 ? 2.396 1.726 -12.115 1.00 94.56 105 GLY A N 1
ATOM 843 C CA . GLY A 1 105 ? 1.811 0.705 -12.983 1.00 94.56 105 GLY A CA 1
ATOM 844 C C . GLY A 1 105 ? 0.550 1.196 -13.718 1.00 94.56 105 GLY A C 1
ATOM 845 O O . GLY A 1 105 ? 0.300 0.786 -14.855 1.00 94.56 105 GLY A O 1
ATOM 846 N N . TRP A 1 106 ? -0.239 2.085 -13.106 1.00 94.62 106 TRP A N 1
ATOM 847 C CA . TRP A 1 106 ? -1.405 2.721 -13.730 1.00 94.62 106 TRP A CA 1
ATOM 848 C C . TRP A 1 106 ? -1.015 3.903 -14.625 1.00 94.62 106 TRP A C 1
ATOM 850 O O . TRP A 1 106 ? -1.526 4.004 -15.746 1.00 94.62 106 TRP A O 1
ATOM 860 N N . GLU A 1 107 ? -0.115 4.772 -14.163 1.00 94.38 107 GLU A N 1
ATOM 861 C CA . GLU A 1 107 ? 0.329 5.977 -14.879 1.00 94.38 107 GLU A CA 1
ATOM 862 C C . GLU A 1 107 ? 0.974 5.641 -16.229 1.00 94.38 107 GLU A C 1
ATOM 864 O O . GLU A 1 107 ? 0.691 6.286 -17.243 1.00 94.38 107 GLU A O 1
ATOM 869 N N . TRP A 1 108 ? 1.761 4.563 -16.270 1.00 93.12 108 TRP A N 1
ATOM 870 C CA . TRP A 1 108 ? 2.487 4.116 -17.462 1.00 93.12 108 TRP A CA 1
ATOM 871 C C . TRP A 1 108 ? 1.776 3.002 -18.241 1.00 93.12 108 TRP A C 1
ATOM 873 O O . TRP A 1 108 ? 2.366 2.378 -19.124 1.00 93.12 108 TRP A O 1
ATOM 883 N N . SER A 1 109 ? 0.483 2.787 -17.992 1.00 91.94 109 SER A N 1
ATOM 884 C CA . SER A 1 109 ? -0.331 1.761 -18.668 1.00 91.94 109 SER A CA 1
ATOM 885 C C . SER A 1 109 ? -0.413 1.886 -20.194 1.00 91.94 1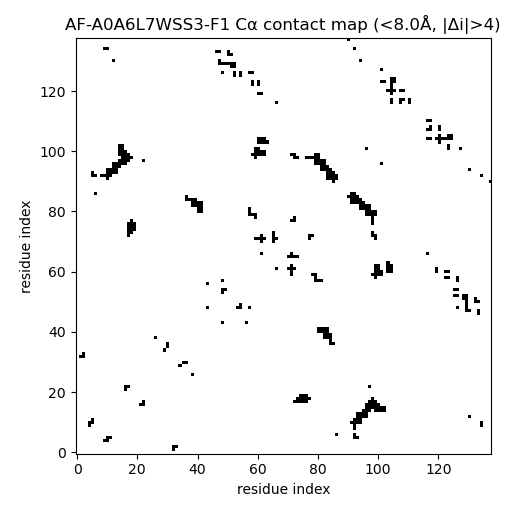09 SER A C 1
ATOM 887 O O . SER A 1 109 ? -0.694 0.904 -20.879 1.00 91.94 109 SER A O 1
ATOM 889 N N . ASN A 1 110 ? -0.137 3.075 -20.735 1.00 89.56 110 ASN A N 1
ATOM 890 C CA . ASN A 1 110 ? -0.112 3.351 -22.173 1.00 89.56 110 ASN A CA 1
ATOM 891 C C . ASN A 1 110 ? 1.300 3.687 -22.695 1.00 89.56 110 ASN A C 1
ATOM 893 O O . ASN A 1 110 ? 1.457 4.369 -23.708 1.00 89.56 110 ASN A O 1
ATOM 897 N N . ALA A 1 111 ? 2.346 3.266 -21.982 1.00 87.12 111 ALA A N 1
ATOM 898 C CA . ALA A 1 111 ? 3.731 3.542 -22.343 1.00 87.12 111 ALA A CA 1
ATOM 899 C C . ALA A 1 111 ? 4.249 2.545 -23.390 1.00 87.12 111 ALA A C 1
ATOM 901 O O . ALA A 1 111 ? 5.079 1.687 -23.095 1.00 87.12 111 ALA A O 1
ATOM 902 N N . GLU A 1 112 ? 3.778 2.664 -24.633 1.00 86.94 112 GLU A N 1
ATOM 903 C CA . GLU A 1 112 ? 4.166 1.776 -25.745 1.00 86.94 112 GLU A CA 1
ATOM 904 C C . GLU A 1 112 ? 5.689 1.693 -25.956 1.00 86.94 112 GLU A C 1
ATOM 906 O O . GLU A 1 112 ? 6.208 0.671 -26.404 1.00 86.94 112 GLU A O 1
ATOM 911 N N . GLN A 1 113 ? 6.423 2.750 -25.599 1.00 90.00 113 GLN A N 1
ATOM 912 C CA . GLN A 1 113 ? 7.882 2.794 -25.668 1.00 90.00 113 GLN A CA 1
ATOM 913 C C . GLN A 1 113 ? 8.592 1.863 -24.663 1.00 90.00 113 GLN A C 1
ATOM 915 O O . GLN A 1 113 ? 9.786 1.610 -24.824 1.00 90.00 113 GLN A O 1
ATOM 920 N N . TYR A 1 114 ? 7.886 1.351 -23.647 1.00 89.31 114 TYR A N 1
ATOM 921 C CA . TYR A 1 114 ? 8.406 0.449 -22.613 1.00 89.31 114 TYR A CA 1
ATOM 922 C C . TYR A 1 114 ? 7.563 -0.837 -22.556 1.00 89.31 114 TYR A C 1
ATOM 924 O O . TYR A 1 114 ? 6.857 -1.076 -21.577 1.00 89.31 114 TYR A O 1
ATOM 932 N N . PRO A 1 115 ? 7.618 -1.699 -23.589 1.00 87.12 115 PRO A N 1
ATOM 933 C CA . PRO A 1 115 ? 6.744 -2.872 -23.680 1.00 87.12 115 PRO A CA 1
ATOM 934 C C . PRO A 1 115 ? 6.902 -3.837 -22.496 1.00 87.12 115 PRO A C 1
ATOM 936 O O . PRO A 1 115 ? 5.924 -4.438 -22.057 1.00 87.12 115 PRO A O 1
ATOM 939 N N . ASP A 1 116 ? 8.105 -3.934 -21.925 1.00 88.94 116 ASP A N 1
ATOM 940 C CA . ASP A 1 116 ? 8.373 -4.783 -20.759 1.00 88.94 116 ASP A CA 1
ATOM 941 C C . ASP A 1 116 ? 7.787 -4.218 -19.454 1.00 88.94 116 ASP A C 1
ATOM 943 O O . ASP A 1 116 ? 7.626 -4.959 -18.483 1.00 88.94 116 ASP A O 1
ATOM 947 N N . TYR A 1 117 ? 7.423 -2.930 -19.424 1.00 92.75 117 TYR A N 1
ATOM 948 C CA . TYR A 1 117 ? 6.804 -2.282 -18.268 1.00 92.75 117 TYR A CA 1
ATOM 949 C C . TYR A 1 117 ? 5.326 -2.667 -18.103 1.00 92.75 117 TYR A C 1
ATOM 951 O O . TYR A 1 117 ? 4.821 -2.717 -16.986 1.00 92.75 117 TYR A O 1
ATOM 959 N N . ILE A 1 118 ? 4.641 -3.052 -19.189 1.00 90.88 118 ILE A N 1
ATOM 960 C CA . ILE A 1 118 ? 3.209 -3.418 -19.192 1.00 90.88 118 ILE A CA 1
ATOM 961 C C . ILE A 1 118 ? 2.879 -4.566 -18.223 1.00 90.88 118 ILE A C 1
ATOM 963 O O . ILE A 1 118 ? 1.751 -4.675 -17.735 1.00 90.88 118 ILE A O 1
ATOM 967 N N . ARG A 1 119 ? 3.856 -5.416 -17.881 1.00 91.50 119 ARG A N 1
ATOM 968 C CA . ARG A 1 119 ? 3.678 -6.448 -16.846 1.00 91.50 119 ARG A CA 1
ATOM 969 C C . ARG A 1 119 ? 3.289 -5.849 -15.488 1.00 91.50 119 ARG A C 1
ATOM 971 O O . ARG A 1 119 ? 2.431 -6.410 -14.811 1.00 91.50 119 ARG A O 1
ATOM 978 N N . TYR A 1 120 ? 3.870 -4.701 -15.135 1.00 95.19 120 TYR A N 1
ATOM 979 C CA . TYR A 1 120 ? 3.582 -3.995 -13.894 1.00 95.19 120 TYR A CA 1
ATOM 980 C C . TYR A 1 120 ? 2.183 -3.392 -13.917 1.00 95.19 120 TYR A C 1
ATOM 982 O O . TYR A 1 120 ? 1.463 -3.516 -12.936 1.00 95.19 120 TYR A O 1
ATOM 990 N N . THR A 1 121 ? 1.745 -2.857 -15.059 1.00 94.19 121 THR A N 1
ATOM 991 C CA . THR A 1 12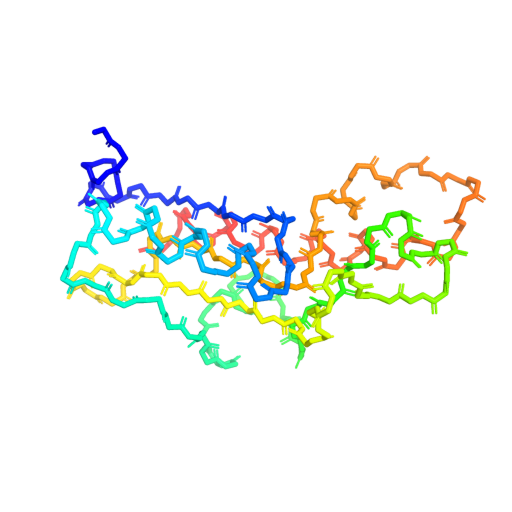1 ? 0.360 -2.406 -15.251 1.00 94.19 121 THR A CA 1
ATOM 992 C C . THR A 1 121 ? -0.648 -3.516 -14.988 1.00 94.19 121 THR A C 1
ATOM 994 O O . THR A 1 121 ? -1.632 -3.319 -14.282 1.00 94.19 121 THR A O 1
ATOM 997 N N . ALA A 1 122 ? -0.413 -4.714 -15.528 1.00 93.25 122 ALA A N 1
ATOM 998 C CA . ALA A 1 122 ? -1.321 -5.834 -15.307 1.00 93.25 122 ALA A CA 1
ATOM 999 C C . ALA A 1 122 ? -1.391 -6.242 -13.823 1.00 93.25 122 ALA A C 1
ATOM 1001 O O . ALA A 1 122 ? -2.463 -6.606 -13.339 1.00 93.25 122 ALA A O 1
ATOM 1002 N N . GLN A 1 123 ? -0.265 -6.189 -13.111 1.00 96.25 123 GLN A N 1
ATOM 1003 C CA . GLN A 1 123 ? -0.181 -6.505 -11.685 1.00 96.25 123 GLN A CA 1
ATOM 1004 C C . GLN A 1 123 ? -0.842 -5.426 -10.813 1.00 96.25 123 GLN A C 1
ATOM 1006 O O . GLN A 1 123 ? -1.692 -5.755 -9.984 1.00 96.25 123 GLN A O 1
ATOM 1011 N N . SER A 1 124 ? -0.523 -4.151 -11.045 1.00 96.81 124 SER A N 1
ATOM 1012 C CA . SER A 1 124 ? -1.070 -3.027 -10.284 1.00 96.81 124 SER A CA 1
ATOM 1013 C C . SER A 1 124 ? -2.573 -2.866 -10.490 1.00 96.81 124 SER A C 1
ATOM 1015 O O . SER A 1 124 ? -3.298 -2.593 -9.535 1.00 96.81 124 SER A O 1
ATOM 1017 N N . TYR A 1 125 ? -3.080 -3.101 -11.706 1.00 96.75 125 TYR A N 1
ATOM 1018 C CA . TYR A 1 125 ? -4.519 -3.125 -11.969 1.00 96.75 125 TYR A CA 1
ATOM 1019 C C . TYR A 1 125 ? -5.215 -4.172 -11.111 1.00 96.75 125 TYR A C 1
ATOM 1021 O O . TYR A 1 125 ? -6.245 -3.877 -10.514 1.00 96.75 125 TYR A O 1
ATOM 1029 N N . ARG A 1 126 ? -4.663 -5.385 -11.010 1.00 97.62 126 ARG A N 1
ATOM 1030 C CA . ARG A 1 126 ? -5.292 -6.445 -10.213 1.00 97.62 126 ARG A CA 1
ATOM 1031 C C . ARG A 1 126 ? -5.333 -6.093 -8.729 1.00 97.62 126 ARG A C 1
ATOM 1033 O O . ARG A 1 126 ? -6.389 -6.244 -8.121 1.00 97.62 126 ARG A O 1
ATOM 1040 N N . MET A 1 127 ? -4.226 -5.597 -8.175 1.00 98.00 127 MET A N 1
ATOM 1041 C CA . MET A 1 127 ? -4.153 -5.248 -6.754 1.00 98.00 127 MET A CA 1
ATOM 1042 C C . MET A 1 127 ? -5.050 -4.053 -6.410 1.00 98.00 127 MET A C 1
ATOM 1044 O O . MET A 1 127 ? -5.933 -4.188 -5.569 1.00 98.00 127 MET A O 1
ATOM 1048 N N . PHE A 1 128 ? -4.939 -2.920 -7.111 1.00 97.31 128 PHE A N 1
ATOM 1049 C CA . PHE A 1 128 ? -5.794 -1.758 -6.831 1.00 97.31 128 PHE A CA 1
ATOM 1050 C C . PHE A 1 128 ? -7.278 -2.011 -7.112 1.00 97.31 128 PHE A C 1
ATOM 1052 O O . PHE A 1 128 ? -8.124 -1.510 -6.373 1.00 97.31 128 PHE A O 1
ATOM 1059 N N . ILE A 1 129 ? -7.636 -2.813 -8.124 1.00 98.31 129 ILE A N 1
ATOM 1060 C CA . ILE A 1 129 ? -9.041 -3.214 -8.307 1.00 98.31 129 ILE A CA 1
ATOM 1061 C C . ILE A 1 129 ? -9.519 -4.023 -7.101 1.00 98.31 129 ILE A C 1
ATOM 1063 O O . ILE A 1 129 ? -10.621 -3.772 -6.617 1.00 98.31 129 ILE A O 1
ATOM 1067 N N . ASN A 1 130 ? -8.707 -4.944 -6.582 1.00 98.56 130 ASN A N 1
ATOM 1068 C CA . ASN A 1 130 ? -9.054 -5.659 -5.363 1.00 98.56 130 ASN A CA 1
ATOM 1069 C C . ASN A 1 130 ? -9.204 -4.725 -4.153 1.00 98.56 130 ASN A C 1
ATOM 1071 O O . ASN A 1 130 ? -10.164 -4.879 -3.406 1.00 98.56 130 ASN A O 1
ATOM 1075 N N . GLU A 1 131 ? -8.315 -3.746 -3.960 1.00 98.38 131 GLU A N 1
ATOM 1076 C CA . GLU A 1 131 ? -8.445 -2.770 -2.867 1.00 98.38 131 GLU A CA 1
ATOM 1077 C C . GLU A 1 131 ? -9.740 -1.960 -2.969 1.00 98.38 131 GLU A C 1
ATOM 1079 O O . GLU A 1 131 ? -10.462 -1.814 -1.983 1.00 98.38 131 GLU A O 1
ATOM 1084 N N . ILE A 1 132 ? -10.074 -1.486 -4.174 1.00 98.38 132 ILE A N 1
ATOM 1085 C CA . ILE A 1 132 ? -11.323 -0.763 -4.440 1.00 98.38 132 ILE A CA 1
ATOM 1086 C C . ILE A 1 132 ? -12.526 -1.665 -4.159 1.00 98.38 132 ILE A C 1
ATOM 1088 O O . ILE A 1 132 ? -13.467 -1.247 -3.487 1.00 98.38 132 ILE A O 1
ATOM 1092 N N . VAL A 1 133 ? -12.516 -2.905 -4.656 1.00 98.62 133 VAL A N 1
ATOM 1093 C CA . VAL A 1 133 ? -13.616 -3.850 -4.431 1.00 98.62 133 VAL A CA 1
ATOM 1094 C C . VAL A 1 133 ? -13.749 -4.167 -2.947 1.00 98.62 133 VAL A C 1
ATOM 1096 O O . VAL A 1 133 ? -14.862 -4.113 -2.429 1.00 98.62 133 VAL A O 1
ATOM 1099 N N . TYR A 1 134 ? -12.647 -4.436 -2.248 1.00 98.38 134 TYR A N 1
ATOM 1100 C CA . TYR A 1 134 ? -12.634 -4.669 -0.806 1.00 98.38 134 TYR A CA 1
ATOM 1101 C C . TYR A 1 134 ? -13.261 -3.486 -0.062 1.00 98.38 134 TYR A C 1
ATOM 1103 O O . TYR A 1 134 ? -14.244 -3.679 0.647 1.00 98.38 134 TYR A O 1
ATOM 1111 N N . ALA A 1 135 ? -12.793 -2.262 -0.326 1.00 97.88 135 ALA A N 1
ATOM 1112 C CA . ALA A 1 135 ? -13.296 -1.042 0.304 1.00 97.88 135 ALA A CA 1
ATOM 1113 C C . ALA A 1 135 ? -14.796 -0.783 0.075 1.00 97.88 135 ALA A C 1
ATOM 1115 O O . ALA A 1 135 ? -15.421 -0.071 0.857 1.00 97.88 135 ALA A O 1
ATOM 1116 N N . LEU A 1 136 ? -15.373 -1.319 -1.005 1.00 97.31 136 LEU A N 1
ATOM 1117 C CA . LEU A 1 136 ? -16.787 -1.155 -1.348 1.00 97.31 136 LEU A CA 1
ATOM 1118 C C . LEU A 1 136 ? -17.680 -2.309 -0.868 1.00 97.31 136 LEU A C 1
ATOM 1120 O O . LEU A 1 136 ? -18.903 -2.196 -0.967 1.00 97.31 136 LEU A O 1
ATOM 1124 N N . THR A 1 137 ? -17.106 -3.424 -0.411 1.00 96.38 137 THR A N 1
ATOM 1125 C CA . THR A 1 137 ? -17.854 -4.671 -0.155 1.00 96.38 137 THR A CA 1
ATOM 1126 C C . THR A 1 137 ? -17.633 -5.283 1.227 1.00 96.38 137 THR A C 1
ATOM 1128 O O . THR A 1 137 ? -18.402 -6.171 1.595 1.00 96.38 137 THR A O 1
ATOM 1131 N N . HIS A 1 138 ? -16.627 -4.822 1.974 1.00 92.31 138 HIS A N 1
ATOM 1132 C CA . HIS A 1 138 ? -16.282 -5.260 3.328 1.00 92.31 138 HIS A CA 1
ATOM 1133 C C . HIS A 1 138 ? -16.287 -4.050 4.259 1.00 92.31 138 HIS A C 1
ATOM 1135 O O . HIS A 1 138 ? -16.820 -4.183 5.381 1.00 92.31 138 HIS A O 1
#